Protein AF-A0A536LY95-F1 (afdb_monomer_lite)

pLDDT: mean 87.07, std 9.26, range [52.34, 95.94]

Sequence (56 aa):
AHASLLMAQGVHPKIVSERLGHSSVSITLDIYSHVAPNLQADAAAGLDALLKRGKA

Secondary structure (DSSP, 8-state):
--HHHHHHTT--HHHHHHHHT-S-HHHHHHHHGGG-TTHHHHHHHHHHHHHHHTT-

Structure (mmCIF, N/CA/C/O backbone):
data_AF-A0A536LY95-F1
#
_entry.id   AF-A0A536LY95-F1
#
loop_
_atom_site.group_PDB
_atom_site.id
_atom_site.type_symbol
_atom_site.label_atom_id
_atom_site.label_alt_id
_atom_site.label_comp_id
_atom_site.label_asym_id
_atom_site.label_entity_id
_atom_site.label_seq_id
_atom_site.pdbx_PDB_ins_code
_atom_site.Cartn_x
_atom_site.Cartn_y
_atom_site.Cartn_z
_atom_site.occupancy
_atom_site.B_iso_or_equiv
_atom_site.auth_seq_id
_atom_site.auth_comp_id
_atom_site.auth_asym_id
_atom_site.auth_atom_id
_atom_site.pdbx_PDB_model_num
ATOM 1 N N . ALA A 1 1 ? -1.834 -6.123 -17.191 1.00 62.69 1 ALA A N 1
ATOM 2 C CA . ALA A 1 1 ? -3.059 -6.193 -16.362 1.00 62.69 1 ALA A CA 1
ATOM 3 C C . ALA A 1 1 ? -2.889 -7.015 -15.064 1.00 62.69 1 ALA A C 1
ATOM 5 O O . ALA A 1 1 ? -3.845 -7.617 -14.603 1.00 62.69 1 ALA A O 1
ATOM 6 N N . HIS A 1 2 ? -1.707 -7.031 -14.428 1.00 84.88 2 HIS A N 1
ATOM 7 C CA . HIS A 1 2 ? -1.466 -7.858 -13.228 1.00 84.88 2 HIS A CA 1
ATOM 8 C C . HIS A 1 2 ? -1.368 -7.040 -11.930 1.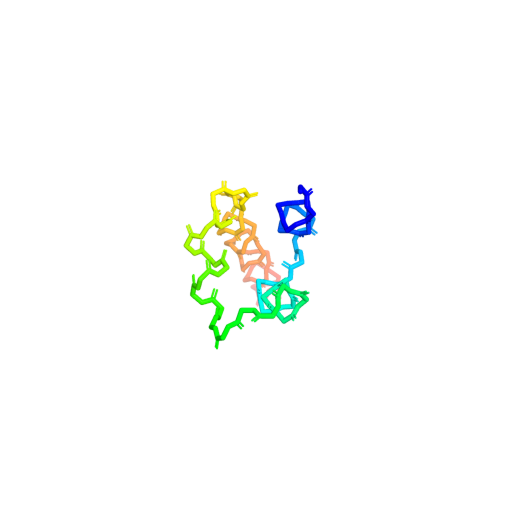00 84.88 2 HIS A C 1
ATOM 10 O O . HIS A 1 2 ? -1.899 -7.458 -10.911 1.00 84.88 2 HIS A O 1
ATOM 16 N N . ALA A 1 3 ? -0.769 -5.846 -11.978 1.00 87.12 3 ALA A N 1
ATOM 17 C CA . ALA A 1 3 ? -0.678 -4.934 -10.834 1.00 87.12 3 ALA A CA 1
ATOM 18 C C . ALA A 1 3 ? -2.054 -4.550 -10.268 1.00 87.12 3 ALA A C 1
ATOM 20 O O . ALA A 1 3 ? -2.275 -4.654 -9.067 1.00 87.12 3 ALA A O 1
ATOM 21 N N . SER A 1 4 ? -2.995 -4.189 -11.147 1.00 87.56 4 SER A N 1
ATOM 22 C CA . SER A 1 4 ? -4.366 -3.848 -10.762 1.00 87.56 4 SER A CA 1
ATOM 23 C C . SER A 1 4 ? 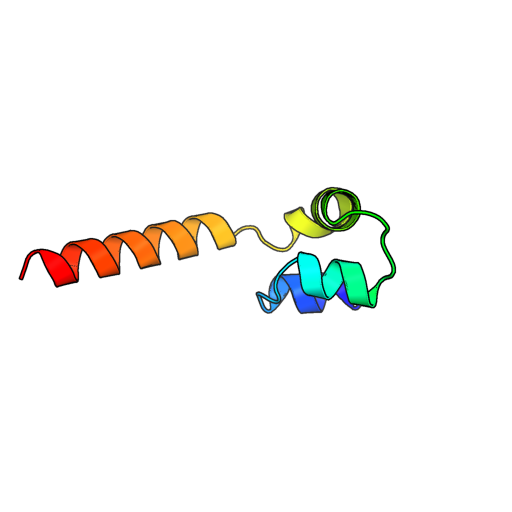-5.104 -5.022 -10.114 1.00 87.56 4 SER A C 1
ATOM 25 O O . SER A 1 4 ? -5.831 -4.814 -9.153 1.00 87.56 4 SER A O 1
ATOM 27 N N . LEU A 1 5 ? -4.892 -6.255 -10.594 1.00 89.06 5 LEU A N 1
ATOM 28 C CA . LEU A 1 5 ? -5.497 -7.453 -10.002 1.00 89.06 5 LEU A CA 1
ATOM 29 C C . LEU A 1 5 ? -4.945 -7.710 -8.593 1.00 89.06 5 LEU A C 1
ATOM 31 O O . LEU A 1 5 ? -5.712 -7.974 -7.677 1.00 89.06 5 LEU A O 1
ATOM 35 N N . LEU A 1 6 ? -3.627 -7.583 -8.414 1.00 89.25 6 LEU A N 1
ATOM 36 C CA . LEU A 1 6 ? -2.982 -7.742 -7.107 1.00 89.25 6 LEU A CA 1
ATOM 37 C C . LEU A 1 6 ? -3.454 -6.666 -6.118 1.00 89.25 6 LEU A C 1
ATOM 39 O O . LEU A 1 6 ? -3.799 -6.990 -4.986 1.00 89.25 6 LEU A O 1
ATOM 43 N N . MET A 1 7 ? -3.536 -5.405 -6.554 1.00 87.38 7 MET A N 1
ATOM 44 C CA . MET A 1 7 ? -4.080 -4.308 -5.743 1.00 87.38 7 MET A CA 1
ATOM 45 C C . MET A 1 7 ? -5.548 -4.547 -5.370 1.00 87.38 7 MET A C 1
ATOM 47 O O . MET A 1 7 ? -5.910 -4.394 -4.208 1.00 87.38 7 MET A O 1
ATOM 51 N N . ALA A 1 8 ? -6.381 -4.981 -6.321 1.00 86.06 8 ALA A N 1
ATOM 52 C CA . ALA A 1 8 ? -7.78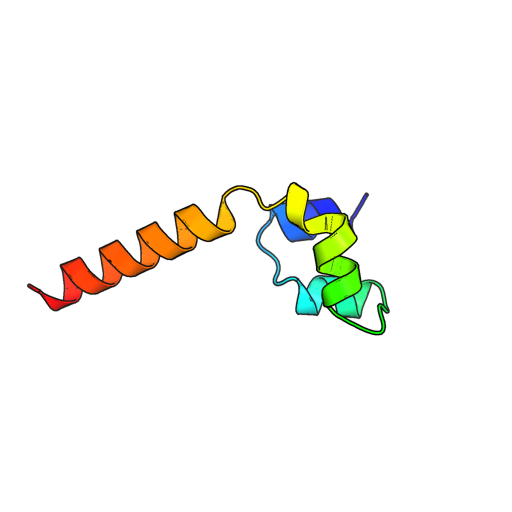9 -5.291 -6.068 1.00 86.06 8 ALA A CA 1
ATOM 53 C C . ALA A 1 8 ? -7.979 -6.491 -5.121 1.00 86.06 8 ALA A C 1
ATOM 55 O O . ALA A 1 8 ? -8.962 -6.550 -4.390 1.00 86.06 8 ALA A O 1
ATOM 56 N N . GLN A 1 9 ? -7.029 -7.430 -5.093 1.00 87.75 9 GLN A N 1
ATOM 57 C CA . GLN A 1 9 ? -6.988 -8.539 -4.132 1.00 87.75 9 GLN A CA 1
ATOM 58 C C . GLN A 1 9 ? -6.467 -8.126 -2.742 1.00 87.75 9 GL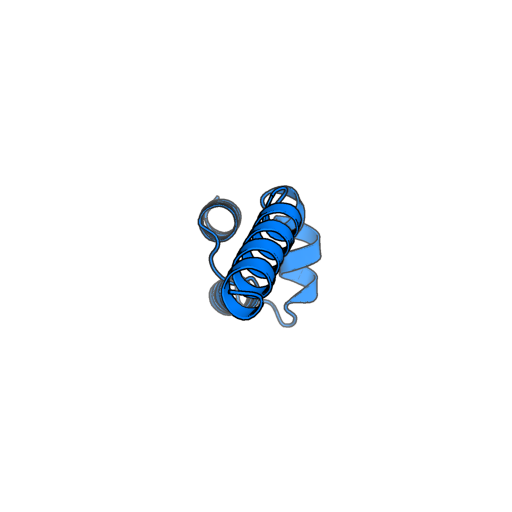N A C 1
ATOM 60 O O . GLN A 1 9 ? -6.303 -8.982 -1.875 1.00 87.75 9 GLN A O 1
ATOM 65 N N . GLY A 1 10 ? -6.183 -6.839 -2.520 1.00 85.06 10 GLY A N 1
ATOM 66 C CA . GLY A 1 10 ? -5.679 -6.331 -1.245 1.00 85.06 10 GLY A CA 1
ATOM 67 C C . GLY A 1 10 ? -4.197 -6.626 -1.000 1.00 85.06 10 GLY A C 1
ATOM 68 O O . GLY A 1 10 ? -3.727 -6.501 0.131 1.00 85.06 10 GLY A O 1
ATOM 69 N N . VAL A 1 11 ? -3.435 -7.013 -2.032 1.00 88.81 11 VAL A N 1
ATOM 70 C CA . VAL A 1 11 ? -1.983 -7.183 -1.902 1.00 88.81 11 VAL A CA 1
ATOM 71 C C . VAL A 1 11 ? -1.354 -5.830 -1.604 1.00 88.81 11 VAL A C 1
ATOM 73 O O . VAL A 1 11 ? -1.614 -4.836 -2.280 1.00 88.81 11 VAL A O 1
ATOM 76 N N . HIS A 1 12 ? -0.480 -5.806 -0.599 1.00 90.44 12 HIS A N 1
ATOM 77 C CA . HIS A 1 12 ? 0.130 -4.571 -0.136 1.00 90.44 12 HIS A CA 1
ATOM 78 C C . HIS A 1 12 ? 0.877 -3.842 -1.279 1.00 90.44 12 HIS A C 1
ATOM 80 O O . HIS A 1 12 ? 1.708 -4.465 -1.953 1.00 90.44 12 HIS A O 1
ATOM 86 N N . PRO A 1 13 ? 0.679 -2.519 -1.466 1.00 91.12 13 PRO A N 1
ATOM 87 C CA . PRO A 1 13 ? 1.270 -1.754 -2.570 1.00 91.12 13 PRO A CA 1
ATOM 88 C C . PRO A 1 13 ? 2.797 -1.861 -2.669 1.00 91.12 13 PRO A C 1
ATOM 90 O O . PRO A 1 13 ? 3.347 -1.837 -3.765 1.00 91.12 13 PRO A O 1
ATOM 93 N N . LYS A 1 14 ? 3.496 -2.042 -1.539 1.00 93.44 14 LYS A N 1
ATOM 94 C CA . LYS A 1 14 ? 4.950 -2.304 -1.504 1.00 93.44 14 LYS A CA 1
ATOM 95 C C . LYS A 1 14 ? 5.339 -3.586 -2.248 1.00 93.44 14 LYS A C 1
ATOM 97 O O . LYS A 1 14 ? 6.277 -3.556 -3.034 1.00 93.44 14 LYS A O 1
ATOM 102 N N . ILE A 1 15 ? 4.593 -4.673 -2.048 1.00 94.44 15 ILE A N 1
ATOM 103 C CA . ILE A 1 15 ? 4.850 -5.973 -2.686 1.00 94.44 15 ILE A CA 1
ATOM 104 C C . ILE A 1 15 ? 4.584 -5.868 -4.190 1.00 94.44 15 ILE A C 1
ATOM 106 O O . ILE A 1 15 ? 5.371 -6.343 -5.009 1.00 94.44 15 ILE A O 1
ATOM 110 N N . VAL A 1 16 ? 3.491 -5.196 -4.563 1.00 92.94 16 VAL A N 1
ATOM 111 C CA . VAL A 1 16 ? 3.172 -4.921 -5.970 1.00 92.94 16 VAL A CA 1
ATOM 112 C C . VAL A 1 16 ? 4.279 -4.075 -6.608 1.00 92.94 16 VAL A C 1
ATOM 114 O O . VAL A 1 16 ? 4.744 -4.405 -7.694 1.00 92.94 16 VAL A O 1
ATOM 117 N N . SER A 1 17 ? 4.765 -3.047 -5.909 1.00 95.12 17 SER A N 1
ATOM 118 C CA . SER A 1 17 ? 5.859 -2.177 -6.355 1.00 95.12 17 SER A CA 1
ATOM 119 C C . SER A 1 17 ? 7.166 -2.931 -6.598 1.00 95.12 17 SER A C 1
ATOM 121 O O . SER A 1 17 ? 7.817 -2.708 -7.615 1.00 95.12 17 SER A O 1
ATOM 123 N N . GLU A 1 18 ? 7.548 -3.829 -5.689 1.00 95.69 18 GLU A N 1
ATOM 124 C CA . GLU A 1 18 ? 8.764 -4.644 -5.812 1.00 95.69 18 GLU A CA 1
ATOM 125 C C . GLU A 1 18 ? 8.670 -5.626 -6.977 1.00 95.69 18 GLU A C 1
ATOM 127 O O . GLU A 1 18 ? 9.608 -5.748 -7.761 1.00 95.69 18 GLU A O 1
ATOM 132 N N . ARG A 1 19 ? 7.505 -6.255 -7.161 1.00 93.50 19 ARG A N 1
ATOM 133 C CA . ARG A 1 19 ? 7.252 -7.162 -8.287 1.00 93.50 19 ARG A CA 1
ATOM 134 C C . ARG A 1 19 ? 7.342 -6.466 -9.645 1.00 93.50 19 ARG A C 1
ATOM 136 O O . ARG A 1 19 ? 7.689 -7.104 -10.635 1.00 93.50 19 ARG A O 1
ATOM 143 N N . LEU A 1 20 ? 6.994 -5.182 -9.692 1.00 91.69 20 LEU A N 1
ATOM 144 C CA . LEU A 1 20 ? 7.071 -4.350 -10.893 1.00 91.69 20 LEU A CA 1
ATOM 145 C C . LEU A 1 20 ? 8.448 -3.699 -11.084 1.00 91.69 20 LEU A C 1
ATOM 147 O O . LEU A 1 20 ? 8.694 -3.125 -12.141 1.00 91.69 20 LEU A O 1
ATOM 151 N N . GLY A 1 21 ? 9.338 -3.768 -10.088 1.00 95.12 21 GLY A N 1
ATOM 152 C CA . GLY A 1 21 ? 10.651 -3.123 -10.136 1.00 95.12 21 GLY A CA 1
ATOM 153 C C . GLY A 1 21 ? 10.596 -1.596 -10.028 1.00 95.12 21 GLY A C 1
ATOM 154 O O . GLY A 1 21 ? 11.516 -0.914 -10.472 1.00 95.12 21 GLY A O 1
ATOM 155 N N . HIS A 1 22 ? 9.525 -1.033 -9.461 1.00 95.94 22 HIS A N 1
ATOM 156 C CA . HIS A 1 22 ? 9.433 0.410 -9.261 1.00 95.94 22 HIS A CA 1
ATOM 157 C C . HIS A 1 22 ? 10.388 0.861 -8.153 1.00 95.94 22 HIS A C 1
ATOM 159 O O . HIS A 1 22 ? 10.393 0.309 -7.051 1.00 95.94 22 HIS A O 1
ATOM 165 N N . SER A 1 23 ? 11.148 1.919 -8.433 1.00 95.12 23 SER A N 1
ATOM 166 C CA . SER A 1 23 ? 12.105 2.525 -7.498 1.00 95.12 23 SER A CA 1
ATOM 167 C C . SER A 1 23 ? 11.449 3.102 -6.239 1.00 95.12 23 SER A C 1
ATOM 169 O O . SER A 1 23 ? 12.106 3.251 -5.212 1.00 95.12 23 SER A O 1
ATOM 171 N N . SER A 1 24 ? 10.150 3.407 -6.301 1.00 95.44 24 SER A N 1
ATOM 172 C CA . SER A 1 24 ? 9.357 3.881 -5.172 1.00 95.44 24 SER A CA 1
ATOM 173 C C . SER A 1 24 ? 7.941 3.315 -5.209 1.00 95.44 24 SER A C 1
ATOM 175 O O . SER A 1 24 ? 7.331 3.179 -6.271 1.00 95.44 24 SER A O 1
ATOM 177 N N . VAL A 1 25 ? 7.388 3.067 -4.019 1.00 94.50 25 VAL A N 1
ATOM 178 C CA . VAL A 1 25 ? 5.980 2.683 -3.839 1.00 94.50 25 VAL A CA 1
ATOM 179 C C . VAL A 1 25 ? 5.036 3.776 -4.327 1.00 94.50 25 VAL A C 1
ATOM 181 O O . VAL A 1 25 ? 3.962 3.444 -4.821 1.00 94.50 25 VAL A O 1
ATOM 184 N N . SER A 1 26 ? 5.440 5.049 -4.250 1.00 94.75 26 SER A N 1
ATOM 185 C CA . SER A 1 26 ? 4.640 6.181 -4.731 1.00 94.75 26 SER A CA 1
ATOM 186 C C . SER A 1 26 ? 4.229 5.997 -6.188 1.00 94.75 26 SER A C 1
ATOM 188 O O . SER A 1 26 ? 3.058 6.135 -6.487 1.00 94.75 26 SER A O 1
ATOM 190 N N . ILE A 1 27 ? 5.129 5.521 -7.057 1.00 94.50 27 ILE A N 1
ATOM 191 C CA . ILE A 1 27 ? 4.822 5.252 -8.474 1.00 94.50 27 ILE A CA 1
ATOM 192 C C . ILE A 1 27 ? 3.673 4.240 -8.599 1.00 94.50 27 ILE A C 1
ATOM 194 O O . ILE A 1 27 ? 2.748 4.405 -9.388 1.00 94.50 27 ILE A O 1
ATOM 198 N N . THR A 1 28 ? 3.717 3.177 -7.797 1.00 93.81 28 THR A N 1
ATOM 199 C CA . THR A 1 28 ? 2.677 2.141 -7.785 1.00 93.81 28 THR A CA 1
ATOM 200 C C . THR A 1 28 ? 1.352 2.686 -7.261 1.00 93.81 28 THR A C 1
ATOM 202 O O . THR A 1 28 ? 0.300 2.366 -7.806 1.00 93.81 28 THR A O 1
ATOM 205 N N . LEU A 1 29 ? 1.387 3.513 -6.218 1.00 91.38 29 LEU A N 1
ATOM 206 C CA . LEU A 1 29 ? 0.191 4.136 -5.659 1.00 91.38 29 LEU A CA 1
ATOM 207 C C . LEU A 1 29 ? -0.410 5.163 -6.621 1.00 91.38 29 LEU A C 1
ATOM 209 O O . LEU A 1 29 ? -1.611 5.115 -6.861 1.00 91.38 29 LEU A O 1
ATOM 213 N N . ASP A 1 30 ? 0.395 6.015 -7.242 1.00 92.69 30 ASP A N 1
ATOM 214 C CA . ASP A 1 30 ? -0.073 7.029 -8.188 1.00 92.69 30 ASP A CA 1
ATOM 215 C C . ASP A 1 30 ? -0.770 6.379 -9.393 1.00 92.69 30 ASP A C 1
ATOM 217 O O . ASP A 1 30 ? -1.820 6.839 -9.837 1.00 92.69 30 ASP A O 1
ATOM 221 N N . ILE A 1 31 ? -0.232 5.257 -9.884 1.00 90.62 31 ILE A N 1
ATOM 222 C CA . ILE A 1 31 ? -0.777 4.563 -11.055 1.00 90.62 31 ILE A CA 1
ATOM 223 C C . ILE A 1 31 ? -1.958 3.657 -10.687 1.00 90.62 31 ILE A C 1
ATOM 225 O O . ILE A 1 31 ? -2.923 3.592 -11.444 1.00 90.62 31 ILE A O 1
ATOM 229 N N . TYR A 1 32 ? -1.912 2.942 -9.557 1.00 90.19 32 TYR A N 1
ATOM 230 C CA . TYR A 1 32 ? -2.845 1.841 -9.274 1.00 90.19 32 TYR A CA 1
ATOM 231 C C . TYR A 1 32 ? -3.762 2.062 -8.060 1.00 90.19 32 TYR A C 1
ATOM 233 O O . TYR A 1 32 ? -4.637 1.234 -7.825 1.00 90.19 32 TYR A O 1
ATOM 241 N N . SER A 1 33 ? -3.632 3.143 -7.285 1.00 85.00 33 SER A N 1
ATOM 242 C CA . SER A 1 33 ? -4.486 3.374 -6.098 1.00 85.00 33 SER A CA 1
ATOM 243 C C . SER A 1 33 ? -5.983 3.458 -6.415 1.00 85.00 33 SER A C 1
ATOM 245 O O . SER A 1 33 ? -6.802 3.080 -5.583 1.00 85.00 33 SER A O 1
ATOM 247 N N . HIS A 1 34 ? -6.355 3.865 -7.630 1.00 86.44 34 HIS A N 1
ATOM 248 C CA . HIS A 1 34 ? -7.751 3.961 -8.062 1.00 86.44 34 HIS A CA 1
ATOM 249 C C . HIS A 1 34 ? -8.501 2.616 -8.058 1.00 86.44 34 HIS A C 1
ATOM 251 O O . HIS A 1 34 ? -9.725 2.608 -7.953 1.00 86.44 34 HIS A O 1
ATOM 257 N N . VAL A 1 35 ? -7.798 1.478 -8.150 1.00 84.44 35 VAL A N 1
ATOM 258 C CA . VAL A 1 35 ? -8.418 0.140 -8.055 1.00 84.44 35 VAL A CA 1
ATOM 259 C C . VAL A 1 35 ? -8.542 -0.378 -6.621 1.00 84.44 35 VAL A C 1
ATOM 261 O O . VAL A 1 35 ? -9.036 -1.482 -6.410 1.00 84.44 35 VAL A O 1
ATOM 264 N N . ALA A 1 36 ? -8.138 0.424 -5.635 1.00 75.12 36 ALA A N 1
ATOM 265 C CA . ALA A 1 36 ? -8.266 0.135 -4.212 1.00 75.12 36 ALA A CA 1
ATOM 266 C C . ALA A 1 36 ? -9.304 1.041 -3.496 1.00 75.12 36 ALA A C 1
ATOM 268 O O . ALA A 1 36 ? -9.017 1.527 -2.399 1.00 75.12 36 ALA A O 1
ATOM 269 N N . PRO A 1 37 ? -10.508 1.297 -4.057 1.00 67.75 37 PRO A N 1
ATOM 270 C CA . PRO A 1 37 ? -11.424 2.321 -3.542 1.00 67.75 37 PRO A CA 1
ATOM 271 C C . PRO A 1 37 ? -11.965 2.036 -2.130 1.00 67.75 37 PRO A C 1
ATOM 273 O O . PRO A 1 37 ? -12.406 2.959 -1.455 1.00 67.75 37 PRO A O 1
ATOM 276 N N . ASN A 1 38 ? -11.892 0.789 -1.652 1.00 74.62 38 ASN A N 1
ATOM 277 C CA . ASN A 1 38 ? -12.490 0.388 -0.374 1.00 74.62 38 ASN A CA 1
ATOM 278 C C . ASN A 1 38 ? -11.482 0.238 0.773 1.00 74.62 38 ASN A C 1
ATOM 280 O O . ASN A 1 38 ? -11.887 0.053 1.915 1.00 74.62 38 ASN A O 1
ATOM 284 N N . LEU A 1 39 ? -10.178 0.383 0.515 1.00 73.50 39 LEU A N 1
ATOM 285 C CA . LEU A 1 39 ? -9.137 0.088 1.509 1.00 73.50 39 LEU A CA 1
ATOM 286 C C . LEU A 1 39 ? -9.239 0.976 2.762 1.00 73.50 39 LEU A C 1
ATOM 288 O O . LEU A 1 39 ? -8.982 0.518 3.873 1.00 73.50 39 LEU A O 1
ATOM 292 N N . GLN A 1 40 ? -9.659 2.236 2.599 1.00 75.00 40 GLN A N 1
ATOM 293 C CA . GLN A 1 40 ? -9.908 3.142 3.726 1.00 75.00 40 GLN A CA 1
ATOM 294 C C . GLN A 1 40 ? -11.170 2.772 4.511 1.00 75.00 40 GLN A C 1
ATOM 296 O O . GLN A 1 40 ? -11.151 2.815 5.740 1.00 75.00 40 GLN A O 1
ATOM 301 N N . ALA A 1 41 ? -12.251 2.402 3.820 1.00 83.44 41 ALA A N 1
ATOM 302 C CA . ALA A 1 41 ? -13.498 1.993 4.459 1.00 83.44 41 ALA A CA 1
ATOM 303 C C . ALA A 1 41 ? -13.309 0.693 5.256 1.00 83.44 41 ALA A C 1
ATOM 305 O O . ALA A 1 41 ? -13.737 0.609 6.407 1.00 83.44 41 ALA A O 1
ATOM 306 N N . ASP A 1 42 ? -12.585 -0.273 4.690 1.00 83.62 42 ASP A N 1
ATOM 307 C CA . ASP A 1 42 ? -12.261 -1.544 5.339 1.00 83.62 42 ASP A CA 1
ATOM 308 C C . ASP A 1 42 ? -11.350 -1.338 6.559 1.00 83.62 42 ASP A C 1
ATOM 310 O O . ASP A 1 42 ? -11.574 -1.933 7.616 1.00 83.62 42 ASP A O 1
ATOM 314 N N . ALA A 1 43 ? -10.357 -0.445 6.455 1.00 83.88 43 ALA A N 1
ATOM 315 C CA . ALA A 1 43 ? -9.497 -0.084 7.580 1.00 83.88 43 ALA A CA 1
ATOM 316 C C . ALA A 1 43 ? -10.287 0.582 8.721 1.00 83.88 43 ALA A C 1
ATOM 318 O O . ALA A 1 43 ? -10.095 0.231 9.888 1.00 83.88 43 ALA A O 1
ATOM 319 N N . ALA A 1 44 ? -11.202 1.501 8.393 1.00 88.50 44 ALA A N 1
ATOM 320 C CA . ALA A 1 44 ? -12.076 2.142 9.372 1.00 88.50 44 ALA A CA 1
ATOM 321 C C . ALA A 1 44 ? -13.011 1.124 10.047 1.00 88.50 44 ALA A C 1
ATOM 323 O O . ALA A 1 44 ? -13.102 1.092 11.274 1.00 88.50 44 ALA A O 1
ATOM 324 N N . ALA A 1 45 ? -13.633 0.232 9.272 1.00 90.06 45 ALA A N 1
ATOM 325 C CA . ALA A 1 45 ? -14.496 -0.822 9.800 1.00 90.06 45 ALA A CA 1
ATOM 326 C C . ALA A 1 45 ? -13.733 -1.798 10.717 1.00 90.06 45 ALA A C 1
ATOM 328 O O . ALA A 1 45 ? -14.235 -2.189 11.775 1.00 90.06 45 ALA A O 1
ATOM 329 N N . GLY A 1 46 ? -12.501 -2.164 10.346 1.00 90.19 46 GLY A N 1
ATOM 330 C CA . GLY A 1 46 ? -11.623 -2.997 11.167 1.00 90.19 46 GLY A CA 1
ATOM 331 C C . GLY A 1 46 ? -11.251 -2.330 12.494 1.00 90.19 46 GLY A C 1
ATOM 332 O O . GLY A 1 46 ? -11.303 -2.977 13.546 1.00 90.19 46 GLY 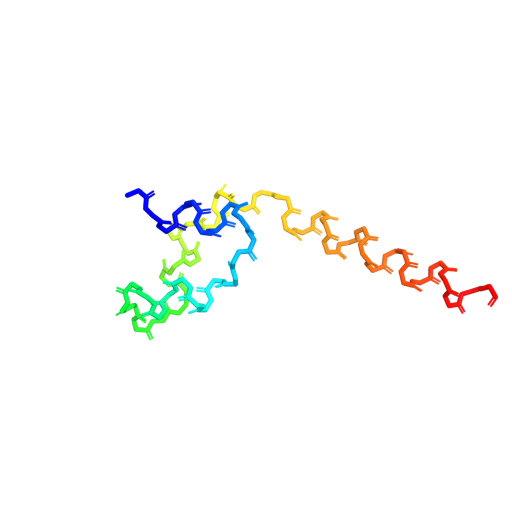A O 1
ATOM 333 N N . LEU A 1 47 ? -10.937 -1.031 12.462 1.00 92.31 47 LEU A N 1
ATOM 334 C CA . LEU A 1 47 ? -10.667 -0.236 13.660 1.00 92.31 47 LEU A CA 1
ATOM 335 C C . LEU A 1 47 ? -11.898 -0.153 14.573 1.00 92.31 47 LEU A C 1
ATOM 337 O O . LEU A 1 47 ? -11.788 -0.402 15.774 1.00 92.31 47 LEU A O 1
ATOM 341 N N . ASP A 1 48 ? -13.076 0.120 14.016 1.00 93.88 48 ASP A N 1
ATOM 342 C CA . ASP A 1 48 ? -14.330 0.172 14.772 1.00 93.88 48 ASP A CA 1
ATOM 343 C C . ASP A 1 48 ? -14.637 -1.160 15.466 1.00 93.88 48 ASP A C 1
ATOM 345 O O . ASP A 1 48 ? -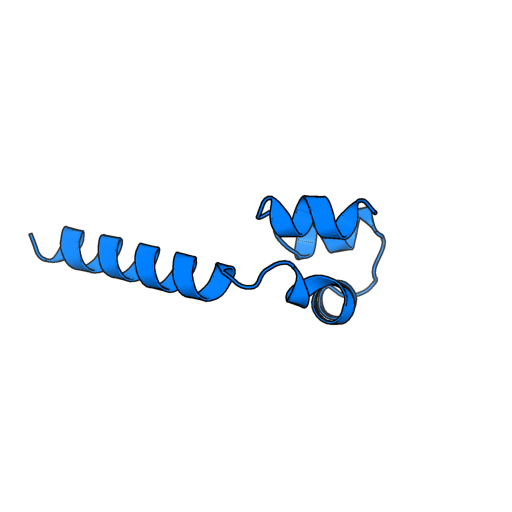15.049 -1.187 16.630 1.00 93.88 48 ASP A O 1
ATOM 349 N N . ALA A 1 49 ? -14.413 -2.284 14.780 1.00 93.56 49 ALA A N 1
ATOM 350 C CA . ALA A 1 49 ? -14.601 -3.614 15.351 1.00 93.56 49 ALA A CA 1
ATOM 351 C C . ALA A 1 49 ? -13.612 -3.904 16.496 1.00 93.56 49 ALA A C 1
ATOM 353 O O . ALA A 1 49 ? -13.993 -4.505 17.506 1.00 93.56 49 ALA A O 1
ATOM 354 N N . LEU A 1 50 ? -12.354 -3.469 16.361 1.00 93.94 50 LEU A N 1
ATOM 355 C CA . LEU A 1 50 ? -11.339 -3.555 17.416 1.00 93.94 50 LEU A CA 1
ATOM 356 C C . LEU A 1 50 ? -11.742 -2.735 18.649 1.00 93.94 50 LEU A C 1
ATOM 358 O O . LEU A 1 50 ? -11.708 -3.253 19.767 1.00 93.94 50 LEU A O 1
ATOM 362 N N . LEU A 1 51 ? -12.180 -1.491 18.446 1.00 94.62 51 LEU A N 1
ATOM 363 C CA . LEU A 1 51 ? -12.595 -0.591 19.524 1.00 94.62 51 LEU A CA 1
ATOM 364 C C . LEU A 1 51 ? -13.856 -1.083 20.245 1.00 94.62 51 LEU A C 1
ATOM 366 O O . LEU A 1 51 ? -13.925 -0.998 21.469 1.00 94.62 51 LEU A O 1
ATOM 370 N N . LYS A 1 52 ? -14.840 -1.632 19.519 1.00 91.62 52 LYS A N 1
ATOM 371 C CA . LYS A 1 52 ? -16.043 -2.234 20.122 1.00 91.62 52 LYS A CA 1
ATOM 372 C C . LYS A 1 52 ? -15.705 -3.458 20.972 1.00 91.62 52 LYS A C 1
ATOM 374 O O . LYS A 1 52 ? -16.278 -3.615 22.043 1.00 91.62 52 LYS A O 1
ATOM 379 N N . ARG A 1 53 ? -14.755 -4.291 20.530 1.00 84.62 53 ARG A N 1
ATOM 380 C CA . ARG A 1 53 ? -14.309 -5.478 21.277 1.00 84.62 53 ARG A CA 1
ATOM 381 C C . ARG A 1 53 ? -13.539 -5.130 22.553 1.00 84.62 53 ARG A C 1
ATOM 383 O O . ARG A 1 53 ? -13.665 -5.851 23.528 1.00 84.62 53 ARG A O 1
ATOM 390 N N . GLY A 1 54 ? -12.765 -4.044 22.556 1.00 77.88 54 GLY A N 1
ATOM 391 C CA . GLY A 1 54 ? -12.038 -3.578 23.747 1.00 77.88 54 GLY A CA 1
ATOM 392 C C . GLY A 1 54 ? -12.893 -2.826 24.775 1.00 77.88 54 GLY A C 1
ATOM 393 O O . GLY A 1 54 ? -12.399 -2.515 25.853 1.00 77.88 54 GLY A O 1
ATOM 394 N N . LYS A 1 55 ? -14.152 -2.506 24.445 1.00 61.56 55 LYS A N 1
ATOM 395 C CA . LYS A 1 55 ? -15.124 -1.862 25.346 1.00 61.56 55 LYS A CA 1
ATOM 396 C C . LYS A 1 55 ? -16.085 -2.853 26.026 1.00 61.56 55 LYS A C 1
ATOM 398 O O . LYS A 1 55 ? -17.004 -2.396 26.702 1.00 61.56 55 LYS A O 1
ATOM 403 N N . ALA A 1 56 ? -15.903 -4.158 25.808 1.00 52.34 56 ALA A N 1
ATOM 404 C CA . ALA A 1 56 ? -16.691 -5.237 26.407 1.00 52.34 56 ALA A CA 1
ATOM 405 C C . ALA A 1 56 ? -15.967 -5.857 27.607 1.00 52.34 56 ALA A C 1
ATOM 407 O O . ALA A 1 56 ? -14.722 -5.973 27.537 1.00 52.34 56 ALA A O 1
#

Radius of gyration: 14.16 Å; chains: 1; bounding box: 29×16×43 Å

Foldseek 3Di:
DVLLVCVLVVNDLVVSCVVVVHPDSVVSCVVRVVSNVCVVVVVVVVVVVVVVVVVD